Protein AF-G3KCS1-F1 (afdb_monomer_lite)

Radius of gyration: 21.26 Å; chains: 1; bounding box: 54×37×50 Å

Structure (mmCIF, N/CA/C/O backbone):
data_AF-G3KCS1-F1
#
_entry.id   AF-G3KCS1-F1
#
loop_
_atom_site.group_PDB
_atom_site.id
_atom_site.type_symbol
_atom_site.label_atom_id
_atom_site.label_alt_id
_atom_site.label_comp_id
_atom_site.label_asym_id
_atom_site.label_entity_id
_atom_site.label_seq_id
_atom_site.pdbx_PDB_ins_code
_atom_site.Cartn_x
_atom_site.Cartn_y
_atom_site.Cartn_z
_atom_site.occupancy
_atom_site.B_iso_or_equiv
_atom_site.auth_seq_id
_atom_site.auth_comp_id
_atom_site.auth_asym_id
_atom_site.auth_atom_id
_atom_site.pdbx_PDB_model_num
ATOM 1 N N . LEU A 1 1 ? -14.307 -0.834 19.784 1.00 85.69 1 LEU A N 1
ATOM 2 C CA . LEU A 1 1 ? -14.400 -1.112 18.319 1.00 85.69 1 LEU A CA 1
ATOM 3 C C . LEU A 1 1 ? -15.176 -2.378 17.918 1.00 85.69 1 LEU A C 1
ATOM 5 O O . LEU A 1 1 ? -16.217 -2.216 17.297 1.00 85.69 1 LEU A O 1
ATOM 9 N N . ASN A 1 2 ? -14.753 -3.612 18.248 1.00 84.38 2 ASN A N 1
ATOM 10 C CA . ASN A 1 2 ? -15.465 -4.833 17.795 1.00 84.38 2 ASN A CA 1
ATOM 11 C C . ASN A 1 2 ? -16.946 -4.870 18.202 1.00 84.38 2 ASN A C 1
ATOM 13 O O . ASN A 1 2 ? -17.790 -5.134 17.364 1.00 84.38 2 ASN A O 1
ATOM 17 N N . ASN A 1 3 ? -17.290 -4.518 19.440 1.00 84.94 3 ASN A N 1
ATOM 18 C CA . ASN A 1 3 ? -18.700 -4.478 19.857 1.00 84.94 3 ASN A CA 1
ATOM 19 C C . ASN A 1 3 ? -19.541 -3.466 19.055 1.00 84.94 3 ASN A C 1
ATOM 21 O O . ASN A 1 3 ? -20.750 -3.624 18.955 1.00 84.94 3 ASN A O 1
ATOM 25 N N . HIS A 1 4 ? -18.902 -2.431 18.500 1.00 86.69 4 HIS A N 1
ATOM 26 C CA . HIS A 1 4 ? -19.563 -1.377 17.734 1.00 86.69 4 HIS A CA 1
ATOM 27 C C . HIS A 1 4 ? -19.715 -1.759 16.253 1.00 86.69 4 HIS A C 1
ATOM 29 O O . HIS A 1 4 ? -20.800 -1.649 15.696 1.00 86.69 4 HIS A O 1
ATOM 35 N N . TYR A 1 5 ? -18.646 -2.261 15.624 1.00 85.88 5 TYR A N 1
ATOM 36 C CA . TYR A 1 5 ? -18.615 -2.582 14.188 1.00 85.88 5 TYR A CA 1
ATOM 37 C C . TYR A 1 5 ? -18.909 -4.051 13.858 1.00 85.88 5 TYR A C 1
ATOM 39 O O . TYR A 1 5 ? -19.114 -4.394 12.698 1.00 85.88 5 TYR A O 1
ATOM 47 N N . ASN A 1 6 ? -18.941 -4.927 14.861 1.00 84.19 6 ASN A N 1
ATOM 48 C CA . ASN A 1 6 ? -19.207 -6.352 14.705 1.00 84.19 6 ASN A CA 1
ATOM 49 C C . ASN A 1 6 ? -20.349 -6.837 15.625 1.00 84.19 6 ASN A C 1
ATOM 51 O O . ASN A 1 6 ? -20.138 -7.697 16.484 1.00 84.19 6 ASN A O 1
ATOM 55 N N . PRO A 1 7 ? -21.576 -6.310 15.462 1.00 74.19 7 PRO A N 1
ATOM 56 C CA . PRO A 1 7 ? -22.723 -6.741 16.260 1.00 74.19 7 PRO A CA 1
ATOM 57 C C . PRO A 1 7 ? -23.202 -8.160 15.904 1.00 74.19 7 PRO A C 1
ATOM 59 O O . PRO A 1 7 ? -23.933 -8.773 16.676 1.00 74.19 7 PRO A O 1
ATOM 62 N N . ASN A 1 8 ? -22.809 -8.700 14.743 1.00 81.88 8 ASN A N 1
ATOM 63 C CA . ASN A 1 8 ? -23.104 -10.077 14.351 1.00 81.88 8 ASN A CA 1
ATOM 64 C C . ASN A 1 8 ? -21.910 -10.713 13.609 1.00 81.88 8 ASN A C 1
ATOM 66 O O . ASN A 1 8 ? -21.866 -10.675 12.375 1.00 81.88 8 ASN A O 1
ATOM 70 N N . PRO A 1 9 ? -20.978 -11.349 14.342 1.00 77.38 9 PRO A N 1
ATOM 71 C CA . PRO A 1 9 ? -19.768 -11.946 13.773 1.00 77.38 9 PRO A CA 1
ATOM 72 C C . PRO A 1 9 ? -20.023 -13.006 12.706 1.00 77.38 9 PRO A C 1
ATOM 74 O O . PRO A 1 9 ? -19.221 -13.146 11.787 1.00 77.38 9 PRO A O 1
ATOM 77 N N . ALA A 1 10 ? -21.152 -13.716 12.780 1.00 77.00 10 ALA A N 1
ATOM 78 C CA . ALA A 1 10 ? -21.501 -14.736 11.796 1.00 77.00 10 ALA A CA 1
ATOM 79 C C . ALA A 1 10 ? -21.742 -14.146 10.396 1.00 77.00 10 ALA A C 1
ATOM 81 O O . ALA A 1 10 ? -21.554 -14.842 9.404 1.00 77.00 10 ALA A O 1
ATOM 82 N N . LYS A 1 11 ? -22.114 -12.860 10.301 1.00 77.38 11 LYS A N 1
ATOM 83 C CA . LYS A 1 11 ? -22.300 -12.161 9.019 1.00 77.38 11 LYS A CA 1
ATOM 84 C C . LYS A 1 11 ? -21.003 -11.631 8.411 1.00 77.38 11 LYS A C 1
ATOM 86 O O . LYS A 1 11 ? -21.020 -11.217 7.259 1.00 77.38 11 LYS A O 1
ATOM 91 N N . LEU A 1 12 ? -19.902 -11.620 9.163 1.00 76.88 12 LEU A N 1
ATOM 92 C CA . LEU A 1 12 ? -18.606 -11.165 8.652 1.00 76.88 12 LEU A CA 1
ATOM 93 C C . LEU A 1 12 ? -17.891 -12.222 7.809 1.00 76.88 12 LEU A C 1
ATOM 95 O O . LEU A 1 12 ? -16.915 -11.898 7.139 1.00 76.88 12 LEU A O 1
ATOM 99 N N . TYR A 1 13 ? -18.327 -13.480 7.882 1.00 75.19 13 TYR A N 1
ATOM 100 C CA . TYR A 1 13 ? -17.676 -14.580 7.191 1.00 75.19 13 TYR A CA 1
ATOM 101 C C . TYR A 1 13 ? -18.480 -14.987 5.956 1.00 75.19 13 TYR A C 1
ATOM 103 O O . TYR A 1 13 ? -19.441 -15.745 6.049 1.00 75.19 13 TYR A O 1
ATOM 111 N N . ASP A 1 14 ? -18.061 -14.496 4.792 1.00 78.06 14 ASP A N 1
ATOM 112 C CA . ASP A 1 14 ? -18.565 -14.900 3.472 1.00 78.06 14 ASP A CA 1
ATOM 113 C C . ASP A 1 14 ? -17.671 -15.965 2.800 1.00 78.06 14 ASP A C 1
ATOM 115 O O . ASP A 1 14 ? -17.843 -16.293 1.629 1.00 78.06 14 ASP A O 1
ATOM 119 N N . GLY A 1 15 ? -16.710 -16.520 3.549 1.00 76.50 15 GLY A N 1
ATOM 120 C CA . GLY A 1 15 ? -15.695 -17.445 3.042 1.00 76.50 15 GLY A CA 1
ATOM 121 C C . GLY A 1 15 ? -14.415 -16.764 2.544 1.00 76.50 15 GLY A C 1
ATOM 122 O O . GLY A 1 15 ? -13.445 -17.466 2.251 1.00 76.50 15 GLY A O 1
ATOM 123 N N . HIS A 1 16 ? -14.356 -15.428 2.509 1.00 79.94 16 HIS A N 1
ATOM 124 C CA . HIS A 1 16 ? -13.200 -14.677 2.030 1.00 79.94 16 HIS A CA 1
ATOM 125 C C . HIS A 1 16 ? -12.712 -13.660 3.065 1.00 79.94 16 HIS A C 1
ATOM 127 O O . HIS A 1 16 ? -13.455 -12.851 3.606 1.00 79.94 16 HIS A O 1
ATOM 133 N N . SER A 1 17 ? -11.409 -13.661 3.338 1.00 84.69 17 SER A N 1
ATOM 134 C CA . SER A 1 17 ? -10.798 -12.641 4.191 1.00 84.69 17 SER A CA 1
ATOM 135 C C . SER A 1 17 ? -10.201 -11.510 3.356 1.00 84.69 17 SER A C 1
ATOM 137 O O . SER A 1 17 ? -9.598 -11.724 2.295 1.00 84.69 17 SER A O 1
ATOM 139 N N . LEU A 1 18 ? -10.315 -10.280 3.867 1.00 86.94 18 LEU A N 1
ATOM 140 C CA . LEU A 1 18 ? -9.791 -9.089 3.193 1.00 86.94 18 LEU A CA 1
ATOM 141 C C . LEU A 1 18 ? -8.281 -9.198 2.947 1.00 86.94 18 LEU A C 1
ATOM 143 O O . LEU A 1 18 ? -7.837 -9.041 1.809 1.00 86.94 18 LEU A O 1
ATOM 147 N N . PHE A 1 19 ? -7.514 -9.571 3.976 1.00 90.06 19 PHE A N 1
ATOM 148 C CA . PHE A 1 19 ? -6.046 -9.617 3.918 1.00 90.06 19 PHE A CA 1
ATOM 149 C C . PHE A 1 19 ? -5.454 -10.987 4.260 1.00 90.06 19 PHE A C 1
ATOM 151 O O . PHE A 1 19 ? -4.452 -11.380 3.666 1.00 90.06 19 PHE A O 1
ATOM 158 N N . LEU A 1 20 ? -6.066 -11.743 5.181 1.00 88.00 20 LEU A N 1
ATOM 159 C CA . LEU A 1 20 ? -5.448 -12.950 5.744 1.00 88.00 20 LEU A CA 1
ATOM 160 C C . LEU A 1 20 ? -5.160 -14.021 4.687 1.00 88.00 20 LEU A C 1
ATOM 162 O O . LEU A 1 20 ? -4.102 -14.632 4.738 1.00 88.00 20 LEU A O 1
ATOM 166 N N . ASP A 1 21 ? -6.025 -14.205 3.689 1.00 85.94 21 ASP A N 1
ATOM 167 C CA . ASP A 1 21 ? -5.809 -15.184 2.615 1.00 85.94 21 ASP A CA 1
ATOM 168 C C . ASP A 1 21 ? -4.571 -14.861 1.781 1.00 85.94 21 ASP A C 1
ATOM 170 O O . ASP A 1 21 ? -3.851 -15.763 1.367 1.00 85.94 21 ASP A O 1
ATOM 174 N N . LYS A 1 22 ? -4.277 -13.571 1.605 1.00 82.75 22 LYS A N 1
ATOM 175 C CA . LYS A 1 22 ? -3.097 -13.091 0.883 1.00 82.75 22 LYS A CA 1
ATOM 176 C C . LYS A 1 22 ? -1.833 -13.246 1.733 1.00 82.75 22 LYS A C 1
ATOM 178 O O . LYS A 1 22 ? -0.747 -13.427 1.197 1.00 82.75 22 LYS A O 1
ATOM 183 N N . LEU A 1 23 ? -1.982 -13.242 3.060 1.00 85.31 23 LEU A N 1
ATOM 184 C CA . LEU A 1 23 ? -0.894 -13.445 4.017 1.00 85.31 23 LEU A CA 1
ATOM 185 C C . LEU A 1 23 ? -0.655 -14.923 4.383 1.00 85.31 23 LEU A C 1
ATOM 187 O O . LEU A 1 23 ? 0.415 -15.247 4.895 1.00 85.31 23 LEU A O 1
ATOM 191 N N . LYS A 1 24 ? -1.596 -15.840 4.110 1.00 84.69 24 LYS A N 1
ATOM 192 C CA . LYS A 1 24 ? -1.427 -17.287 4.372 1.00 84.69 24 LYS A CA 1
ATOM 193 C C . LYS A 1 24 ? -0.216 -17.865 3.641 1.00 84.69 24 LYS A C 1
ATOM 195 O O . LYS A 1 24 ? 0.544 -18.642 4.214 1.00 84.69 24 LYS A O 1
ATOM 200 N N . ASP A 1 25 ? -0.008 -17.421 2.408 1.00 78.25 25 ASP A N 1
ATOM 201 C CA . ASP A 1 25 ? 1.084 -17.864 1.544 1.00 78.25 25 ASP A CA 1
ATOM 202 C C . ASP A 1 25 ? 2.358 -17.017 1.674 1.00 78.25 25 ASP A C 1
ATOM 204 O O . ASP A 1 25 ? 3.324 -17.237 0.943 1.00 78.25 25 ASP A O 1
ATOM 208 N N . ASN A 1 26 ? 2.408 -16.088 2.637 1.00 77.75 26 ASN A N 1
ATOM 209 C CA . ASN A 1 26 ? 3.487 -15.103 2.739 1.00 77.75 26 ASN A CA 1
ATOM 210 C C . ASN A 1 26 ? 4.878 -15.743 2.916 1.00 77.75 26 ASN A C 1
ATOM 212 O O . ASN A 1 26 ? 5.885 -15.182 2.504 1.00 77.75 26 ASN A O 1
ATOM 216 N N . LYS A 1 27 ? 4.942 -16.968 3.455 1.00 77.44 27 LYS A N 1
ATOM 217 C CA . LYS A 1 27 ? 6.193 -17.727 3.636 1.00 77.44 27 LYS A CA 1
ATOM 218 C C . LYS A 1 27 ? 6.889 -18.121 2.327 1.00 77.44 27 LYS A C 1
ATOM 220 O O . LYS A 1 27 ? 8.033 -18.559 2.378 1.00 77.44 27 LYS A O 1
ATOM 225 N N . LYS A 1 28 ? 6.207 -18.017 1.182 1.00 84.94 28 LYS A N 1
ATOM 226 C CA . LYS A 1 28 ? 6.786 -18.290 -0.143 1.00 84.94 28 LYS A CA 1
ATOM 227 C C . LYS A 1 28 ? 7.671 -17.141 -0.643 1.00 84.94 28 LYS A C 1
ATOM 229 O O . LYS A 1 28 ? 8.480 -17.368 -1.535 1.00 84.94 28 LYS A O 1
ATOM 234 N N . PHE A 1 29 ? 7.513 -15.947 -0.077 1.00 86.62 29 PHE A N 1
ATOM 235 C CA . PHE A 1 29 ? 8.251 -14.746 -0.452 1.00 86.62 29 PHE A CA 1
ATOM 236 C C . PHE A 1 29 ? 9.509 -14.560 0.401 1.00 86.62 29 PHE A C 1
ATOM 238 O O . PHE A 1 29 ? 9.575 -15.032 1.540 1.00 86.62 29 PHE A O 1
ATOM 245 N N . GLU A 1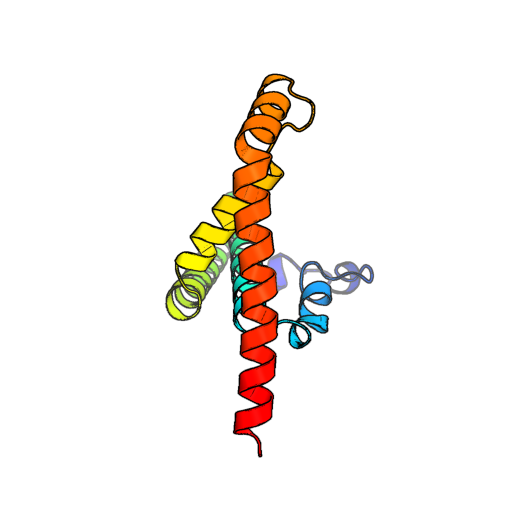 30 ? 10.498 -13.842 -0.122 1.00 87.94 30 GLU A N 1
ATOM 246 C CA . GLU A 1 30 ? 11.649 -13.390 0.657 1.00 87.94 30 GLU A CA 1
ATOM 247 C C . GLU A 1 30 ? 11.233 -12.349 1.709 1.00 87.94 30 GLU A C 1
ATOM 249 O O . GLU A 1 30 ? 10.231 -11.653 1.569 1.00 87.94 30 GLU A O 1
ATOM 254 N N . GLU A 1 31 ? 12.010 -12.202 2.783 1.00 84.50 31 GLU A N 1
ATOM 255 C CA . GLU A 1 31 ? 11.668 -11.309 3.902 1.00 84.50 31 GLU A CA 1
ATOM 256 C C . GLU A 1 31 ? 11.399 -9.857 3.460 1.00 84.50 31 GLU A C 1
ATOM 258 O O . GLU A 1 31 ? 10.504 -9.195 3.985 1.00 84.50 31 GLU A O 1
ATOM 263 N N . SER A 1 32 ? 12.149 -9.357 2.476 1.00 82.69 32 SER A N 1
ATOM 264 C CA . SER A 1 32 ? 11.956 -8.026 1.887 1.00 82.69 32 SER A CA 1
ATOM 265 C C . SER A 1 32 ? 10.591 -7.881 1.206 1.00 82.69 32 SER A C 1
ATOM 267 O O . SER A 1 32 ? 9.905 -6.879 1.401 1.00 82.69 32 SER A O 1
ATOM 269 N N . GLU A 1 33 ? 10.171 -8.893 0.452 1.00 85.88 33 GLU A N 1
ATOM 270 C CA . GLU A 1 33 ? 8.881 -8.953 -0.237 1.00 85.88 33 GLU A CA 1
ATOM 271 C C . GLU A 1 33 ? 7.728 -9.080 0.769 1.00 85.88 33 GLU A C 1
ATOM 273 O O . GLU A 1 33 ? 6.736 -8.355 0.675 1.00 85.88 33 GLU A O 1
ATOM 278 N N . GLN A 1 34 ? 7.895 -9.924 1.795 1.00 87.81 34 GLN A N 1
ATOM 279 C CA . GLN A 1 34 ? 6.942 -10.047 2.902 1.00 87.81 34 GLN A CA 1
ATOM 280 C C . GLN A 1 34 ? 6.749 -8.707 3.620 1.00 87.81 34 GLN A C 1
ATOM 282 O O . GLN A 1 34 ? 5.622 -8.311 3.932 1.00 87.81 34 GLN A O 1
ATOM 287 N N . LYS A 1 35 ? 7.849 -7.986 3.876 1.00 86.31 35 LYS A N 1
ATOM 288 C CA . LYS A 1 35 ? 7.809 -6.665 4.508 1.00 86.31 35 LYS A CA 1
ATOM 289 C C . LYS A 1 35 ? 7.115 -5.632 3.622 1.00 86.31 35 LYS A C 1
ATOM 291 O O . LYS A 1 35 ? 6.334 -4.848 4.152 1.00 86.31 35 LYS A O 1
ATOM 296 N N . LEU A 1 36 ? 7.342 -5.642 2.307 1.00 86.62 36 LEU A N 1
ATOM 297 C CA . LEU A 1 36 ? 6.632 -4.764 1.371 1.00 86.62 36 LEU A CA 1
ATOM 298 C C . LEU A 1 36 ? 5.120 -5.042 1.371 1.00 86.62 36 LEU A C 1
ATOM 300 O O . LEU A 1 36 ? 4.326 -4.107 1.493 1.00 86.62 36 LEU A O 1
ATOM 304 N N . LEU A 1 37 ? 4.716 -6.315 1.292 1.00 88.00 37 LEU A N 1
ATOM 305 C CA . LEU A 1 37 ? 3.305 -6.709 1.351 1.00 88.00 37 LEU A CA 1
ATOM 306 C C . LEU A 1 37 ? 2.649 -6.247 2.659 1.00 88.00 37 LEU A C 1
ATOM 308 O O . LEU A 1 37 ? 1.521 -5.744 2.655 1.00 88.00 37 LEU A O 1
ATOM 312 N N . MET A 1 38 ? 3.366 -6.362 3.776 1.00 89.12 38 MET A N 1
ATOM 313 C CA . MET A 1 38 ? 2.882 -5.886 5.067 1.00 89.12 38 MET A CA 1
ATOM 314 C C . MET A 1 38 ? 2.769 -4.357 5.113 1.00 89.12 38 MET A C 1
ATOM 316 O O . MET A 1 38 ? 1.751 -3.854 5.575 1.00 89.12 38 MET A O 1
ATOM 320 N N . THR A 1 39 ? 3.732 -3.607 4.563 1.00 86.62 39 THR A N 1
ATOM 321 C CA . THR A 1 39 ? 3.631 -2.139 4.444 1.00 86.62 39 THR A CA 1
ATOM 322 C C . THR A 1 39 ? 2.376 -1.720 3.675 1.00 86.62 39 THR A C 1
ATOM 324 O O . THR A 1 39 ? 1.643 -0.839 4.120 1.00 86.62 39 THR A O 1
ATOM 327 N N . ILE A 1 40 ? 2.081 -2.378 2.550 1.00 87.62 40 ILE A N 1
ATOM 328 C CA . ILE A 1 40 ? 0.875 -2.103 1.753 1.00 87.62 40 ILE A CA 1
ATOM 329 C C . ILE A 1 40 ? -0.399 -2.456 2.540 1.00 87.62 40 ILE A C 1
ATOM 331 O O . ILE A 1 40 ? -1.389 -1.726 2.480 1.00 87.62 40 ILE A O 1
ATOM 335 N N . THR A 1 41 ? -0.369 -3.552 3.300 1.00 90.12 41 THR A N 1
ATOM 336 C CA . THR A 1 41 ? -1.501 -4.010 4.119 1.00 90.12 41 THR A CA 1
ATOM 337 C C . THR A 1 41 ? -1.799 -3.045 5.269 1.00 90.12 41 THR A C 1
ATOM 339 O O . THR A 1 41 ? -2.948 -2.645 5.448 1.00 90.12 41 THR A O 1
ATOM 342 N N . LEU A 1 42 ? -0.778 -2.626 6.022 1.00 90.25 42 LEU A N 1
ATOM 343 C CA . LEU A 1 42 ? -0.921 -1.678 7.133 1.00 90.25 42 LEU A CA 1
ATOM 344 C C . LEU A 1 42 ? -1.422 -0.314 6.647 1.00 90.25 42 LEU A C 1
ATOM 346 O O . LEU A 1 42 ? -2.298 0.282 7.269 1.00 90.25 42 LEU A O 1
ATOM 350 N N . ASP A 1 43 ? -0.950 0.143 5.487 1.00 87.75 43 ASP A N 1
ATOM 351 C CA . ASP A 1 43 ? -1.469 1.354 4.857 1.00 87.75 43 ASP A CA 1
ATOM 352 C C . ASP A 1 43 ? -2.952 1.233 4.463 1.00 87.75 43 ASP A C 1
ATOM 354 O O . ASP A 1 43 ? -3.731 2.169 4.658 1.00 87.75 43 ASP A O 1
ATOM 358 N N . ALA A 1 44 ? -3.376 0.078 3.939 1.00 91.06 44 ALA A N 1
ATOM 359 C CA . ALA A 1 44 ? -4.785 -0.165 3.649 1.00 91.06 44 ALA A CA 1
ATOM 360 C C . ALA A 1 44 ? -5.648 -0.083 4.918 1.00 91.06 44 ALA A C 1
ATOM 362 O O . ALA A 1 44 ? -6.676 0.593 4.897 1.00 91.06 44 ALA A O 1
ATOM 363 N N . TYR A 1 45 ? -5.203 -0.681 6.027 1.00 92.88 45 TYR A N 1
ATOM 364 C CA . TYR A 1 45 ? -5.870 -0.542 7.325 1.00 92.88 45 TYR A CA 1
ATOM 365 C C . TYR A 1 45 ? -5.939 0.913 7.796 1.00 92.88 45 TYR A C 1
ATOM 367 O O . TYR A 1 45 ? -7.014 1.371 8.175 1.00 92.88 45 TYR A O 1
ATOM 375 N N . ASN A 1 46 ? -4.842 1.669 7.708 1.00 90.94 46 ASN A N 1
ATOM 376 C CA . ASN A 1 46 ? -4.827 3.085 8.083 1.00 90.94 46 ASN A CA 1
ATOM 377 C C . ASN A 1 46 ? -5.837 3.918 7.283 1.00 90.94 46 ASN A C 1
ATOM 379 O O . ASN A 1 46 ? -6.504 4.788 7.848 1.00 90.94 46 ASN A O 1
ATOM 383 N N . ARG A 1 47 ? -5.993 3.644 5.981 1.00 91.94 47 ARG A N 1
ATOM 384 C CA . ARG A 1 47 ? -7.020 4.296 5.153 1.00 91.94 47 ARG A CA 1
ATOM 385 C C . ARG A 1 47 ? -8.429 3.915 5.601 1.00 91.94 47 ARG A C 1
ATOM 387 O O . ARG A 1 47 ? -9.255 4.807 5.755 1.00 91.94 47 ARG A O 1
ATOM 394 N N . ILE A 1 48 ? -8.687 2.629 5.853 1.00 94.62 48 ILE A N 1
ATOM 395 C CA . ILE A 1 48 ? -9.984 2.143 6.357 1.00 94.62 48 ILE A CA 1
ATOM 396 C C . ILE A 1 48 ? -10.328 2.822 7.686 1.00 94.62 48 ILE A C 1
ATOM 398 O O . ILE A 1 48 ? -11.404 3.394 7.821 1.00 94.62 48 ILE A O 1
ATOM 402 N N . PHE A 1 49 ? -9.401 2.835 8.645 1.00 94.88 49 PHE A N 1
ATOM 403 C CA . PHE A 1 49 ? -9.631 3.449 9.951 1.00 94.88 49 PHE A CA 1
ATOM 404 C C . PHE A 1 49 ? -9.771 4.966 9.878 1.00 94.88 49 PHE A C 1
ATOM 406 O O . PHE A 1 49 ? -10.561 5.522 10.627 1.00 94.88 49 PHE A O 1
ATOM 413 N N . THR A 1 50 ? -9.080 5.636 8.952 1.00 93.62 50 THR A N 1
ATOM 414 C CA . THR A 1 50 ? -9.293 7.073 8.710 1.00 93.62 50 THR A CA 1
ATOM 415 C C . THR A 1 50 ? -10.712 7.351 8.222 1.00 93.62 50 THR A C 1
ATOM 417 O O . THR A 1 50 ? -11.351 8.272 8.716 1.00 93.62 50 THR A O 1
ATOM 420 N N . TRP A 1 51 ? -11.230 6.542 7.294 1.00 95.31 51 TRP A N 1
ATOM 421 C CA . TRP A 1 51 ? -12.623 6.661 6.860 1.00 95.31 51 TRP A CA 1
ATOM 422 C C . TRP A 1 51 ? -13.602 6.400 8.005 1.00 95.31 51 TRP A C 1
ATOM 424 O O . TRP A 1 51 ? -14.474 7.226 8.252 1.00 95.31 51 TRP A O 1
ATOM 434 N N . MET A 1 52 ? -13.406 5.315 8.758 1.00 95.00 52 MET A N 1
ATOM 435 C CA . MET A 1 52 ? -14.255 4.984 9.908 1.00 95.00 52 MET A CA 1
ATOM 436 C C . MET A 1 52 ? -14.246 6.086 10.978 1.00 95.00 52 MET A C 1
ATOM 438 O O . MET A 1 52 ? -15.286 6.384 11.552 1.00 95.00 52 MET A O 1
ATOM 442 N N . GLU A 1 53 ? -13.090 6.696 11.254 1.00 93.25 53 GLU A N 1
ATOM 443 C CA . GLU A 1 53 ? -12.952 7.784 12.234 1.00 93.25 53 GLU A CA 1
ATOM 444 C C . GLU A 1 53 ? -13.692 9.041 11.767 1.00 93.25 53 GLU A C 1
ATOM 446 O O . GLU A 1 53 ? -14.403 9.662 12.554 1.00 93.25 53 GLU A O 1
ATOM 451 N N . ASN A 1 54 ? -13.578 9.380 10.480 1.00 94.06 54 ASN A N 1
ATOM 452 C CA . ASN A 1 54 ? -14.256 10.536 9.898 1.00 94.06 54 ASN A CA 1
ATOM 453 C C . ASN A 1 54 ? -15.786 10.377 9.875 1.00 94.06 54 ASN A C 1
ATOM 455 O O . ASN A 1 54 ? -16.503 11.369 9.987 1.00 94.06 54 ASN A O 1
ATOM 459 N N . GLU A 1 55 ? -16.291 9.151 9.714 1.00 94.38 55 GLU A N 1
ATOM 460 C CA . GLU A 1 55 ? -17.730 8.864 9.646 1.00 94.38 55 GLU A CA 1
ATOM 461 C C . GLU A 1 55 ? -18.373 8.598 11.014 1.00 94.38 55 GLU A C 1
ATOM 463 O O . GLU A 1 55 ? -19.585 8.786 11.180 1.00 94.38 55 GLU A O 1
ATOM 468 N N . ALA A 1 56 ? -17.584 8.170 12.004 1.00 92.75 56 ALA A N 1
ATOM 469 C CA . ALA A 1 56 ? -18.082 7.865 13.337 1.00 92.75 56 ALA A CA 1
ATOM 470 C C . ALA A 1 56 ? -18.761 9.090 13.965 1.00 92.75 56 ALA A C 1
ATOM 472 O O . ALA A 1 56 ? -18.249 10.203 13.923 1.00 92.75 56 ALA A O 1
ATOM 473 N N . GLN A 1 57 ? -19.927 8.884 14.575 1.00 92.69 57 GLN A N 1
ATOM 474 C CA . GLN A 1 57 ? -20.630 9.924 15.340 1.00 92.69 57 GLN A CA 1
ATOM 475 C C . GLN A 1 57 ? -20.338 9.824 16.843 1.00 92.69 57 GLN A C 1
ATOM 477 O O . GLN A 1 57 ? -20.422 10.812 17.563 1.00 92.69 57 GLN A O 1
ATOM 482 N N . ASP A 1 58 ? -19.990 8.626 17.317 1.00 95.19 58 ASP A N 1
ATOM 483 C CA . ASP A 1 58 ? -19.633 8.368 18.709 1.00 95.19 58 ASP A CA 1
ATOM 484 C C . ASP A 1 58 ? -18.178 8.795 18.964 1.00 95.19 58 ASP A C 1
ATOM 486 O O . ASP A 1 58 ? -17.240 8.232 18.395 1.00 95.19 58 ASP A O 1
ATOM 490 N N . GLU A 1 59 ? -17.990 9.787 19.835 1.00 94.25 59 GLU A N 1
ATOM 491 C CA . GLU A 1 59 ? -16.674 10.333 20.186 1.00 94.25 59 GLU A CA 1
ATOM 492 C C . GLU A 1 59 ? -15.745 9.301 20.833 1.00 94.25 59 GLU A C 1
ATOM 494 O O . GLU A 1 59 ? -14.535 9.324 20.604 1.00 94.25 59 GLU A O 1
ATOM 499 N N . LYS A 1 60 ? -16.286 8.333 21.582 1.00 94.25 60 LYS A N 1
ATOM 500 C CA . LYS A 1 60 ? -15.476 7.239 22.125 1.00 94.25 60 LYS A CA 1
ATOM 501 C C . LYS A 1 60 ? -14.968 6.341 21.002 1.00 94.25 60 LYS A C 1
ATOM 503 O O . LYS A 1 60 ? -13.817 5.925 21.019 1.00 94.25 60 LYS A O 1
ATOM 508 N N . VAL A 1 61 ? -15.809 6.057 20.008 1.00 94.69 61 VAL A N 1
ATOM 509 C CA . VAL A 1 61 ? -15.413 5.249 18.845 1.00 94.69 61 VAL A CA 1
ATOM 510 C C . VAL A 1 61 ? -14.367 5.973 18.003 1.00 94.69 61 VAL A C 1
ATOM 512 O O . VAL A 1 61 ? -13.414 5.329 17.566 1.00 94.69 61 VAL A O 1
ATOM 515 N N . LYS A 1 62 ? -14.502 7.291 17.808 1.00 95.56 62 LYS A N 1
ATOM 516 C CA . LYS A 1 62 ? -13.463 8.104 17.157 1.00 95.56 62 LYS A CA 1
ATOM 517 C C . LYS A 1 62 ? -12.139 8.019 17.904 1.00 95.56 62 LYS A C 1
ATOM 519 O O . LYS A 1 62 ? -11.117 7.744 17.286 1.00 95.56 62 LYS A O 1
ATOM 524 N N . HIS A 1 63 ? -12.167 8.211 19.221 1.00 95.69 63 HIS A N 1
ATOM 525 C CA . HIS A 1 63 ? -10.969 8.148 20.051 1.00 95.69 63 HIS A CA 1
ATOM 526 C C . HIS A 1 63 ? -10.298 6.767 19.992 1.00 95.69 63 HIS A C 1
ATOM 528 O O . HIS A 1 63 ? -9.110 6.687 19.691 1.00 95.69 63 HIS A O 1
ATOM 534 N N . ASP A 1 64 ? -11.065 5.683 20.157 1.00 95.25 64 ASP A N 1
ATOM 535 C CA . ASP A 1 64 ? -10.562 4.310 20.023 1.00 95.25 64 ASP A CA 1
ATOM 536 C C . ASP A 1 64 ? -9.908 4.075 18.638 1.00 95.25 64 ASP A C 1
ATOM 538 O O . ASP A 1 64 ? -8.867 3.425 18.533 1.00 95.25 64 ASP A O 1
ATOM 542 N N . LEU A 1 65 ? -10.516 4.576 17.550 1.00 95.25 65 LEU A N 1
ATOM 543 C CA . LEU A 1 65 ? -9.956 4.468 16.193 1.00 95.25 65 LEU A CA 1
ATOM 544 C C . LEU A 1 65 ? -8.656 5.262 16.055 1.00 95.25 65 LEU A C 1
ATOM 546 O O . LEU A 1 65 ? -7.700 4.769 15.451 1.00 95.25 65 LEU A O 1
ATOM 550 N N . HIS A 1 66 ? -8.614 6.462 16.628 1.00 94.94 66 HIS A N 1
ATOM 551 C CA . HIS A 1 66 ? -7.437 7.316 16.630 1.00 94.94 66 HIS A CA 1
ATOM 552 C C . HIS A 1 66 ? -6.246 6.636 17.318 1.00 94.94 66 HIS A C 1
ATOM 554 O O . HIS A 1 66 ? -5.163 6.553 16.735 1.00 94.94 66 HIS A O 1
ATOM 560 N N . GLU A 1 67 ? -6.457 6.072 18.512 1.00 95.50 67 GLU A N 1
ATOM 561 C CA . GLU A 1 67 ? -5.411 5.359 19.256 1.00 95.50 67 GLU A CA 1
ATOM 562 C C . GLU A 1 67 ? -4.875 4.155 18.472 1.00 95.50 67 GLU A C 1
ATOM 564 O O . GLU A 1 67 ? -3.661 3.963 18.365 1.00 95.50 67 GLU A O 1
ATOM 569 N N . VAL A 1 68 ? -5.762 3.354 17.868 1.00 93.69 68 VAL A N 1
ATOM 570 C CA . VAL A 1 68 ? -5.348 2.201 17.055 1.00 93.69 68 VAL A CA 1
ATOM 571 C C . VAL A 1 68 ? -4.491 2.645 15.868 1.00 93.69 68 VAL A C 1
ATOM 573 O O . VAL A 1 68 ? -3.445 2.042 15.616 1.00 93.69 68 VAL A O 1
ATOM 576 N N . LYS A 1 69 ? -4.880 3.714 15.165 1.00 93.50 69 LYS A N 1
ATOM 577 C CA . LYS A 1 69 ? -4.086 4.272 14.058 1.00 93.50 69 LYS A CA 1
ATOM 578 C C . LYS A 1 69 ? -2.710 4.736 14.524 1.00 93.50 69 LYS A C 1
ATOM 580 O O . LYS A 1 69 ? -1.719 4.470 13.848 1.00 93.50 69 LYS A O 1
ATOM 585 N N . GLU A 1 70 ? -2.623 5.397 15.677 1.00 92.75 70 GLU A N 1
ATOM 586 C CA . GLU A 1 70 ? -1.344 5.851 16.224 1.00 92.75 70 GLU A CA 1
ATOM 587 C C . GLU A 1 70 ? -0.400 4.668 16.499 1.00 92.75 70 GLU A C 1
ATOM 589 O O . GLU A 1 70 ? 0.771 4.696 16.114 1.00 92.75 70 GLU A O 1
ATOM 594 N N . GLN A 1 71 ? -0.915 3.585 17.090 1.00 90.94 71 GLN A N 1
ATOM 595 C CA . GLN A 1 71 ? -0.135 2.366 17.326 1.00 90.94 71 GLN A CA 1
ATOM 596 C C . GLN A 1 71 ? 0.310 1.700 16.016 1.00 90.94 71 GLN A C 1
ATOM 598 O O . GLN A 1 71 ? 1.451 1.248 15.899 1.00 90.94 71 GLN A O 1
ATOM 603 N N . MET A 1 72 ? -0.558 1.673 15.002 1.00 89.38 72 MET A N 1
ATOM 604 C CA . MET A 1 72 ? -0.218 1.135 13.681 1.00 89.38 72 MET A CA 1
ATOM 605 C C . MET A 1 72 ? 0.847 1.962 12.958 1.00 89.38 72 MET A C 1
ATOM 607 O O . MET A 1 72 ? 1.736 1.393 12.318 1.00 89.38 72 MET A O 1
ATOM 611 N N . ASN A 1 73 ? 0.798 3.288 13.080 1.00 87.44 73 ASN A N 1
ATOM 612 C CA . ASN A 1 73 ? 1.815 4.174 12.521 1.00 87.44 73 ASN A CA 1
ATOM 613 C C . ASN A 1 73 ? 3.173 3.933 13.184 1.00 87.44 73 ASN A C 1
ATOM 615 O O . ASN A 1 73 ? 4.149 3.699 12.476 1.00 87.44 73 ASN A O 1
ATOM 619 N N . LYS A 1 74 ? 3.218 3.844 14.520 1.00 88.62 74 LYS A N 1
ATOM 620 C CA . LYS A 1 74 ? 4.446 3.507 15.265 1.00 88.62 74 LYS A CA 1
ATOM 621 C C . LYS A 1 74 ? 5.028 2.158 14.842 1.00 88.62 74 LYS A C 1
ATOM 623 O O . LYS A 1 74 ? 6.233 2.044 14.629 1.00 88.62 74 LYS A O 1
ATOM 628 N N . LEU A 1 75 ? 4.182 1.135 14.676 1.00 87.56 75 LEU A N 1
ATOM 629 C CA . LEU A 1 75 ? 4.608 -0.173 14.168 1.00 87.56 75 LEU A CA 1
ATOM 630 C C . LEU A 1 75 ? 5.202 -0.056 12.755 1.00 87.56 75 LEU A C 1
ATOM 632 O O . LEU A 1 75 ? 6.238 -0.656 12.463 1.00 87.56 75 LEU A O 1
ATOM 636 N N . THR A 1 76 ? 4.551 0.722 11.890 1.00 84.62 76 THR A N 1
ATOM 637 C CA . THR A 1 76 ? 4.986 0.931 10.507 1.00 84.62 76 THR A CA 1
ATOM 638 C C . THR A 1 76 ? 6.352 1.611 10.463 1.00 84.62 76 THR A C 1
ATOM 640 O O . THR A 1 76 ? 7.266 1.096 9.830 1.00 84.62 76 THR A O 1
ATOM 643 N N . GLU A 1 77 ? 6.514 2.711 11.195 1.00 83.62 77 GLU A N 1
ATOM 644 C CA . GLU A 1 77 ? 7.757 3.485 11.266 1.00 83.62 77 GLU A CA 1
ATOM 645 C C . GLU A 1 77 ? 8.924 2.683 11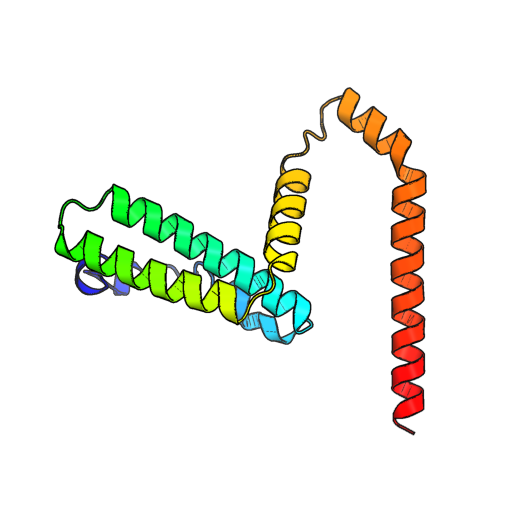.851 1.00 83.62 77 GLU A C 1
ATOM 647 O O . GLU A 1 77 ? 10.056 2.803 11.382 1.00 83.62 77 GLU A O 1
ATOM 652 N N . HIS A 1 78 ? 8.662 1.851 12.862 1.00 80.88 78 HIS A N 1
ATOM 653 C CA . HIS A 1 78 ? 9.717 1.122 13.560 1.00 80.88 78 HIS A CA 1
ATOM 654 C C . HIS A 1 78 ? 10.214 -0.108 12.789 1.00 80.88 78 HIS A C 1
ATOM 656 O O . HIS A 1 78 ? 11.410 -0.397 12.785 1.00 80.88 78 HIS A O 1
ATOM 662 N N . TYR A 1 79 ? 9.310 -0.849 12.142 1.00 73.69 79 TYR A N 1
ATOM 663 C CA . TYR A 1 79 ? 9.639 -2.155 11.556 1.00 73.69 79 TYR A CA 1
ATOM 664 C C . TYR A 1 79 ? 9.704 -2.162 10.028 1.00 73.69 79 TYR A C 1
ATOM 666 O O . TYR A 1 79 ? 10.254 -3.103 9.444 1.00 73.69 79 TYR A O 1
ATOM 674 N N . PHE A 1 80 ? 9.175 -1.134 9.362 1.00 76.56 80 PHE A N 1
ATOM 675 C CA . PHE A 1 80 ? 9.099 -1.086 7.907 1.00 76.56 80 PHE A CA 1
ATOM 676 C C . PHE A 1 80 ? 9.821 0.145 7.372 1.00 76.56 80 PHE A C 1
ATOM 678 O O . PHE A 1 80 ? 9.544 1.281 7.737 1.00 76.56 80 PHE A O 1
ATOM 685 N N . SER A 1 81 ? 10.794 -0.093 6.491 1.00 71.38 81 SER A N 1
ATOM 686 C CA . SER A 1 81 ? 11.642 0.982 5.979 1.00 71.38 81 SER A CA 1
ATOM 687 C C . SER A 1 81 ? 10.847 1.989 5.144 1.00 71.38 81 SER A C 1
ATOM 689 O O . SER A 1 81 ? 9.963 1.600 4.376 1.00 71.38 81 SER A O 1
ATOM 691 N N . SER A 1 82 ? 11.239 3.265 5.194 1.00 70.94 82 SER A N 1
ATOM 692 C CA . SER A 1 82 ? 10.711 4.314 4.306 1.00 70.94 82 SER A CA 1
ATOM 693 C C . SER A 1 82 ? 10.825 3.950 2.821 1.00 70.94 82 SER A C 1
ATOM 695 O O . SER A 1 82 ? 9.952 4.293 2.030 1.00 70.94 82 SER A O 1
ATOM 697 N N . LYS A 1 83 ? 11.823 3.139 2.447 1.00 75.38 83 LYS A N 1
ATOM 698 C CA . LYS A 1 83 ? 11.985 2.616 1.082 1.00 75.38 83 LYS A CA 1
ATOM 699 C C . LYS A 1 83 ? 10.789 1.778 0.616 1.00 75.38 83 LYS A C 1
ATOM 701 O O . LYS A 1 83 ? 10.503 1.744 -0.575 1.00 75.38 83 LYS A O 1
ATOM 706 N N . HIS A 1 84 ? 10.075 1.100 1.519 1.00 78.88 84 HIS A N 1
ATOM 707 C CA . HIS A 1 84 ? 8.853 0.375 1.154 1.00 78.88 84 HIS A CA 1
ATOM 708 C C . HIS A 1 84 ? 7.695 1.331 0.847 1.00 78.88 84 HIS A C 1
ATOM 710 O O . HIS A 1 84 ? 6.877 1.032 -0.022 1.00 78.88 84 HIS A O 1
ATOM 716 N N . ALA A 1 85 ? 7.645 2.492 1.508 1.00 74.50 85 ALA A N 1
ATOM 717 C CA . ALA A 1 85 ? 6.680 3.537 1.184 1.00 74.50 85 ALA A CA 1
ATOM 718 C C . ALA A 1 85 ? 6.955 4.133 -0.209 1.00 74.50 85 ALA A C 1
ATOM 720 O O . ALA A 1 85 ? 6.022 4.282 -1.000 1.00 74.50 85 ALA A O 1
ATOM 721 N N . ASP A 1 86 ? 8.226 4.369 -0.552 1.00 82.62 86 ASP A N 1
ATOM 722 C CA . ASP A 1 86 ? 8.624 4.807 -1.898 1.00 82.62 86 ASP A CA 1
ATOM 723 C C . ASP A 1 86 ? 8.267 3.763 -2.966 1.00 82.62 86 ASP A C 1
ATOM 725 O O . ASP A 1 86 ? 7.681 4.094 -3.996 1.00 82.62 86 ASP A O 1
ATOM 729 N N . LEU A 1 87 ? 8.533 2.478 -2.702 1.00 82.81 87 LEU A N 1
ATOM 730 C CA . LEU A 1 87 ? 8.153 1.389 -3.608 1.00 82.81 87 LEU A CA 1
ATOM 731 C C . LEU A 1 87 ? 6.640 1.322 -3.825 1.00 82.81 87 LEU A C 1
ATOM 733 O O . LEU A 1 87 ? 6.192 1.195 -4.963 1.00 82.81 87 LEU A O 1
ATOM 737 N N . LYS A 1 88 ? 5.838 1.453 -2.763 1.00 82.38 88 LYS A N 1
ATOM 738 C CA . LYS A 1 88 ? 4.375 1.515 -2.883 1.00 82.38 88 LYS A CA 1
ATOM 739 C C . LYS A 1 88 ? 3.939 2.687 -3.766 1.00 82.38 88 LYS A C 1
ATOM 741 O O . LYS A 1 88 ? 3.045 2.519 -4.601 1.00 82.38 88 LYS A O 1
ATOM 746 N N . LYS A 1 89 ? 4.547 3.864 -3.587 1.00 86.25 89 LYS A N 1
ATOM 747 C CA . LYS A 1 89 ? 4.277 5.041 -4.420 1.00 86.25 89 LYS A CA 1
ATOM 748 C C . LYS A 1 89 ? 4.565 4.739 -5.891 1.00 86.25 89 LYS A C 1
ATOM 750 O O . LYS A 1 89 ? 3.670 4.914 -6.712 1.00 86.25 89 LYS A O 1
ATOM 755 N N . TYR A 1 90 ? 5.741 4.197 -6.206 1.00 88.31 90 TYR A N 1
ATOM 756 C CA . TYR A 1 90 ? 6.099 3.841 -7.581 1.00 88.31 90 TYR A CA 1
ATOM 757 C C . TYR A 1 90 ? 5.158 2.796 -8.184 1.00 88.31 90 TYR A C 1
ATOM 759 O O . TYR A 1 90 ? 4.723 2.955 -9.318 1.00 88.31 90 TYR A O 1
ATOM 767 N N . VAL A 1 91 ? 4.772 1.761 -7.430 1.00 88.12 91 VAL A N 1
ATOM 768 C CA . VAL A 1 91 ? 3.783 0.771 -7.897 1.00 88.12 91 VAL A CA 1
ATOM 769 C C . VAL A 1 91 ? 2.444 1.437 -8.211 1.00 88.12 91 VAL A C 1
ATOM 771 O O . VAL A 1 91 ? 1.840 1.144 -9.237 1.00 88.12 91 VAL A O 1
ATOM 774 N N . THR A 1 92 ? 1.990 2.358 -7.361 1.00 87.56 92 THR A N 1
ATOM 775 C CA . THR A 1 92 ? 0.728 3.083 -7.579 1.00 87.56 92 THR A CA 1
ATOM 776 C C . THR A 1 92 ? 0.793 3.949 -8.838 1.00 87.56 92 THR A C 1
ATOM 778 O O . THR A 1 92 ? -0.148 3.947 -9.626 1.00 87.56 92 THR A O 1
ATOM 781 N N . GLU A 1 93 ? 1.905 4.657 -9.053 1.00 92.56 93 GLU A N 1
ATOM 782 C CA . GLU A 1 93 ? 2.137 5.467 -10.256 1.00 92.56 93 GLU A CA 1
ATOM 783 C C . GLU A 1 93 ? 2.156 4.603 -11.523 1.00 92.56 93 GLU A C 1
ATOM 785 O O . GLU A 1 93 ? 1.524 4.964 -12.514 1.00 92.56 93 GLU A O 1
ATOM 790 N N . LEU A 1 94 ? 2.814 3.440 -11.475 1.00 92.75 94 LEU A N 1
ATOM 791 C CA . LEU A 1 94 ? 2.859 2.487 -12.587 1.00 92.75 94 LEU A CA 1
ATOM 792 C C . LEU A 1 94 ? 1.472 1.920 -12.919 1.00 92.75 94 LEU A C 1
ATOM 794 O O . LEU A 1 94 ? 1.108 1.855 -14.089 1.00 92.75 94 LEU A O 1
ATOM 798 N N . LEU A 1 95 ? 0.673 1.558 -11.910 1.00 91.69 95 LEU A N 1
ATOM 799 C CA . LEU A 1 95 ? -0.694 1.056 -12.108 1.00 91.69 95 LEU A CA 1
ATOM 800 C C . LEU A 1 95 ? -1.668 2.132 -12.617 1.00 91.69 95 LEU A C 1
ATOM 802 O O . LEU A 1 95 ? -2.732 1.799 -13.132 1.00 91.69 95 LEU A O 1
ATOM 806 N N . ALA A 1 96 ? -1.327 3.414 -12.470 1.00 94.69 96 ALA A N 1
ATOM 807 C CA . ALA A 1 96 ? -2.125 4.535 -12.960 1.00 94.69 96 ALA A CA 1
ATOM 808 C C . ALA A 1 96 ? -1.782 4.950 -14.406 1.00 94.69 96 ALA A C 1
ATOM 810 O O . ALA A 1 96 ? -2.379 5.898 -14.929 1.00 94.69 96 ALA A O 1
ATOM 811 N N . ILE A 1 97 ? -0.822 4.279 -15.055 1.00 94.81 97 ILE A N 1
ATOM 812 C CA . ILE A 1 97 ? -0.429 4.566 -16.437 1.00 94.81 97 ILE A CA 1
ATOM 813 C C . ILE A 1 97 ? -1.611 4.329 -17.385 1.00 94.81 97 ILE A C 1
ATOM 815 O O . ILE A 1 97 ? -2.287 3.305 -17.346 1.00 94.81 97 ILE A O 1
ATOM 819 N N . LYS A 1 98 ? -1.842 5.286 -18.288 1.00 95.50 98 LYS A N 1
ATOM 820 C CA . LYS A 1 98 ? -2.874 5.192 -19.327 1.00 95.50 98 LYS A CA 1
ATOM 821 C C . LYS A 1 98 ? -2.315 4.476 -20.551 1.00 95.50 98 LYS A C 1
ATOM 823 O O . LYS A 1 98 ? -1.845 5.104 -21.490 1.00 95.50 98 LYS A O 1
ATOM 828 N N . GLU A 1 99 ? -2.362 3.154 -20.544 1.00 95.25 99 GLU A N 1
ATOM 829 C CA . GLU A 1 99 ? -1.757 2.306 -21.587 1.00 95.25 99 GLU A CA 1
ATOM 830 C C . GLU A 1 99 ? -2.323 2.551 -23.003 1.00 95.25 99 GLU A C 1
ATOM 832 O O . GLU A 1 99 ? -1.658 2.291 -24.008 1.00 95.25 99 GLU A O 1
ATOM 837 N N . ASN A 1 100 ? -3.540 3.091 -23.098 1.00 95.81 100 ASN A N 1
ATOM 838 C CA . ASN A 1 100 ? -4.210 3.431 -24.354 1.00 95.81 100 ASN A CA 1
ATOM 839 C C . ASN A 1 100 ? -3.881 4.840 -24.887 1.00 95.81 100 ASN A C 1
ATOM 841 O O . ASN A 1 100 ? -4.323 5.185 -25.981 1.00 95.81 100 ASN A O 1
ATOM 845 N N . ASP A 1 101 ? -3.135 5.656 -24.138 1.00 97.94 101 ASP A N 1
ATOM 846 C CA . ASP A 1 101 ? -2.735 7.002 -24.551 1.00 97.94 101 ASP A CA 1
ATOM 847 C C . ASP A 1 101 ? -1.550 6.950 -25.545 1.00 97.94 101 ASP A C 1
ATOM 849 O O . ASP A 1 101 ? -0.487 6.415 -25.206 1.00 97.94 101 ASP A O 1
AT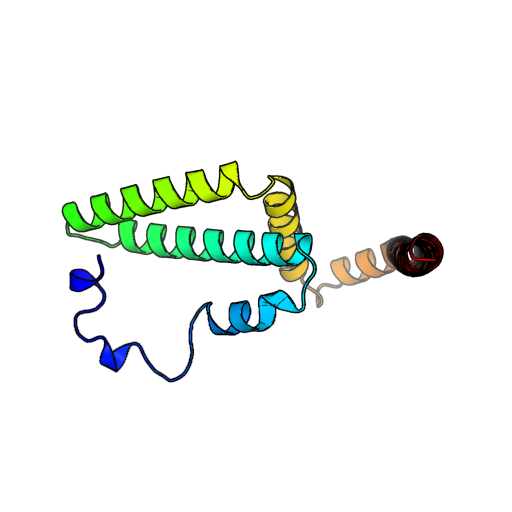OM 853 N N . PRO A 1 102 ? -1.670 7.529 -26.759 1.00 98.12 102 PRO A N 1
ATOM 854 C CA . PRO A 1 102 ? -0.603 7.477 -27.763 1.00 98.12 102 PRO A CA 1
ATOM 855 C C . PRO A 1 102 ? 0.730 8.094 -27.308 1.00 98.12 102 PRO A C 1
ATOM 857 O O . PRO A 1 102 ? 1.805 7.621 -27.694 1.00 98.12 102 PRO A O 1
ATOM 860 N N . LEU A 1 103 ? 0.691 9.140 -26.473 1.00 97.94 103 LEU A N 1
ATOM 861 C CA . LEU A 1 103 ? 1.907 9.757 -25.935 1.00 97.94 103 LEU A CA 1
ATOM 862 C C . LEU A 1 103 ? 2.618 8.807 -24.963 1.00 97.94 103 LEU A C 1
ATOM 864 O O . LEU A 1 103 ? 3.842 8.671 -25.011 1.00 97.94 103 LEU A O 1
ATOM 868 N N . THR A 1 104 ? 1.856 8.126 -24.111 1.00 97.69 104 THR A N 1
ATOM 869 C CA . THR A 1 104 ? 2.352 7.104 -23.185 1.00 97.69 104 THR A CA 1
ATOM 870 C C . THR A 1 104 ? 3.010 5.951 -23.940 1.00 97.69 104 THR A C 1
ATOM 872 O O . THR A 1 104 ? 4.136 5.576 -23.616 1.00 97.69 104 THR A O 1
ATOM 875 N N . GLN A 1 105 ? 2.379 5.451 -25.005 1.00 97.81 105 GLN A N 1
ATOM 876 C CA . GLN A 1 105 ? 2.953 4.400 -25.855 1.00 97.81 105 GLN A CA 1
ATOM 877 C C . GLN A 1 105 ? 4.272 4.844 -26.498 1.00 97.81 105 GLN A C 1
ATOM 879 O O . GLN A 1 105 ? 5.257 4.106 -26.488 1.00 97.81 105 GLN A O 1
ATOM 884 N N . SE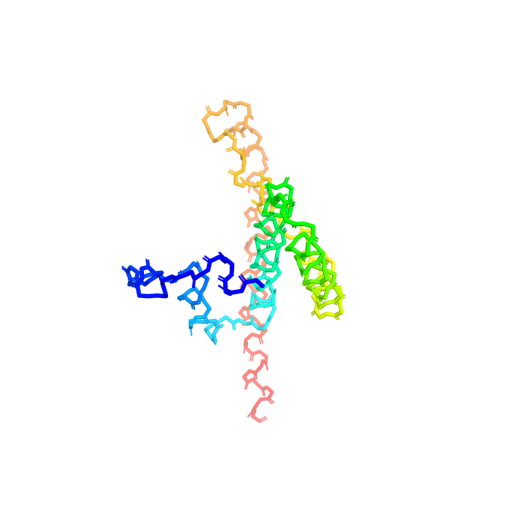R A 1 106 ? 4.324 6.083 -26.994 1.00 97.88 106 SER A N 1
ATOM 885 C CA . SER A 1 106 ? 5.538 6.650 -27.593 1.00 97.88 106 SER A CA 1
ATOM 886 C C . SER A 1 106 ? 6.690 6.749 -26.583 1.00 97.88 106 SER A C 1
ATOM 888 O O . SER A 1 106 ? 7.820 6.376 -26.900 1.00 97.88 106 SER A O 1
ATOM 890 N N . LYS A 1 107 ? 6.410 7.186 -25.345 1.00 98.06 107 LYS A N 1
ATOM 891 C CA . LYS A 1 107 ? 7.397 7.211 -24.248 1.00 98.06 107 LYS A CA 1
ATOM 892 C C . LYS A 1 107 ? 7.867 5.807 -23.870 1.00 98.06 107 LYS A C 1
ATOM 894 O O . LYS A 1 107 ? 9.066 5.583 -23.735 1.00 98.06 107 LYS A O 1
ATOM 899 N N . ALA A 1 108 ? 6.946 4.847 -23.775 1.00 97.56 108 ALA A N 1
ATOM 900 C CA . ALA A 1 108 ? 7.283 3.460 -23.466 1.00 97.56 108 ALA A CA 1
ATOM 901 C C . ALA A 1 108 ? 8.246 2.862 -24.506 1.00 97.56 108 ALA A C 1
ATOM 903 O O . ALA A 1 108 ? 9.231 2.225 -24.135 1.00 97.56 108 ALA A O 1
ATOM 904 N N . ILE A 1 109 ? 8.019 3.121 -25.800 1.00 98.06 109 ILE A N 1
ATOM 905 C CA . ILE A 1 109 ? 8.927 2.690 -26.877 1.00 98.06 109 ILE A CA 1
ATOM 906 C C . ILE A 1 109 ? 10.293 3.376 -26.753 1.00 98.06 109 ILE A C 1
ATOM 908 O O . ILE A 1 109 ? 11.322 2.711 -26.882 1.00 98.06 109 ILE A O 1
ATOM 912 N N . PHE A 1 110 ? 10.318 4.684 -26.478 1.00 98.00 110 PHE A N 1
ATOM 913 C CA . PHE A 1 110 ? 11.559 5.448 -26.316 1.00 98.00 110 PHE A CA 1
ATOM 914 C C . PHE A 1 110 ? 12.446 4.895 -25.187 1.00 98.00 110 PHE A C 1
ATOM 916 O O . PHE A 1 110 ? 13.665 4.801 -25.335 1.00 98.00 110 PHE A O 1
ATOM 923 N N . GLU A 1 111 ? 11.843 4.473 -24.075 1.00 97.75 111 GLU A N 1
ATOM 924 C CA . GLU A 1 111 ? 12.564 4.003 -22.885 1.00 97.75 111 GLU A CA 1
ATOM 925 C C . GLU A 1 111 ? 12.840 2.488 -22.881 1.00 97.75 111 GLU A C 1
ATOM 927 O O . GLU A 1 111 ? 13.680 2.009 -22.108 1.00 97.75 111 GLU A O 1
ATOM 932 N N . LEU A 1 112 ? 12.190 1.728 -23.771 1.00 97.38 112 LEU A N 1
ATOM 933 C CA . LEU A 1 112 ? 12.169 0.261 -23.780 1.00 97.38 112 LEU A CA 1
ATOM 934 C C . LEU A 1 112 ? 13.559 -0.374 -23.685 1.00 97.38 112 LEU A C 1
ATOM 936 O O . LEU A 1 112 ? 13.779 -1.264 -22.864 1.00 97.38 112 LEU A O 1
ATOM 940 N N . LYS A 1 113 ? 14.519 0.084 -24.497 1.00 96.62 113 LYS A N 1
ATOM 941 C CA . LYS A 1 113 ? 15.876 -0.490 -24.518 1.00 96.62 113 LYS A CA 1
ATOM 942 C C . LYS A 1 113 ? 16.571 -0.354 -23.160 1.00 96.62 113 LYS A C 1
ATOM 944 O O . LYS A 1 113 ? 17.236 -1.283 -22.703 1.00 96.62 113 LYS A O 1
ATOM 949 N N . SER A 1 114 ? 16.408 0.793 -22.508 1.00 97.50 114 SER A N 1
ATOM 950 C CA . SER A 1 114 ? 16.995 1.064 -21.194 1.00 97.50 114 SER A CA 1
ATOM 951 C C . SER A 1 114 ? 16.353 0.203 -20.109 1.00 97.50 114 SER A C 1
ATOM 953 O O . SER A 1 114 ? 17.066 -0.362 -19.277 1.00 97.50 114 SER A O 1
ATOM 955 N N . VAL A 1 115 ? 15.025 0.063 -20.140 1.00 95.88 115 VAL A N 1
ATOM 956 C CA . VAL A 1 115 ? 14.277 -0.793 -19.208 1.00 95.88 115 VAL A CA 1
ATOM 957 C C . VAL A 1 115 ? 14.665 -2.262 -19.389 1.00 95.88 115 VAL A C 1
ATOM 959 O O . VAL A 1 115 ? 15.007 -2.924 -18.410 1.00 95.88 115 VAL A O 1
ATOM 962 N N . TYR A 1 116 ? 14.712 -2.750 -20.632 1.00 94.19 116 TYR A N 1
ATOM 963 C CA . TYR A 1 116 ? 15.112 -4.121 -20.955 1.00 94.19 116 TYR A CA 1
ATOM 964 C C . TYR A 1 116 ? 16.514 -4.448 -20.429 1.00 94.19 116 TYR A C 1
ATOM 966 O O . TYR A 1 116 ? 16.705 -5.450 -19.743 1.00 94.19 116 TYR A O 1
ATOM 974 N N . ASN A 1 117 ? 17.494 -3.574 -20.678 1.00 94.62 117 ASN A N 1
ATOM 975 C CA . ASN A 1 117 ? 18.866 -3.787 -20.214 1.00 94.62 117 ASN A CA 1
ATOM 976 C C . ASN A 1 117 ? 18.962 -3.821 -18.681 1.00 94.62 117 ASN A C 1
ATOM 978 O O . ASN A 1 117 ? 19.674 -4.656 -18.123 1.00 94.62 117 ASN A O 1
ATOM 982 N N . LYS A 1 118 ? 18.231 -2.939 -17.984 1.00 93.88 118 LYS A N 1
ATOM 983 C CA . LYS A 1 118 ? 18.159 -2.959 -16.515 1.00 93.88 118 LYS A CA 1
ATOM 984 C C . LYS A 1 118 ? 17.562 -4.273 -16.006 1.00 93.88 118 LYS A C 1
ATOM 986 O O . LYS A 1 118 ? 18.122 -4.865 -15.086 1.00 93.88 118 LYS A O 1
ATOM 991 N N . ALA A 1 119 ? 16.477 -4.746 -16.618 1.00 90.38 119 ALA A N 1
ATOM 992 C CA . ALA A 1 119 ? 15.830 -6.002 -16.247 1.00 90.38 119 ALA A CA 1
ATOM 993 C C . ALA A 1 119 ? 16.746 -7.217 -16.479 1.00 90.38 119 ALA A C 1
ATOM 995 O O . ALA A 1 119 ? 16.901 -8.053 -15.589 1.00 90.38 119 ALA A O 1
ATOM 996 N N . ALA A 1 120 ? 17.414 -7.283 -17.635 1.00 90.00 120 ALA A N 1
ATOM 997 C CA . ALA A 1 120 ? 18.341 -8.363 -17.963 1.00 90.00 120 ALA A CA 1
ATOM 998 C C . ALA A 1 120 ? 19.500 -8.456 -16.953 1.00 90.00 120 ALA A C 1
ATOM 1000 O O . ALA A 1 120 ? 19.812 -9.545 -16.474 1.00 90.00 120 ALA A O 1
ATOM 1001 N N . ASN A 1 121 ? 20.083 -7.315 -16.568 1.00 88.69 121 ASN A N 1
ATOM 1002 C CA . ASN A 1 121 ? 21.167 -7.266 -15.582 1.00 88.69 121 ASN A CA 1
ATOM 1003 C C . ASN A 1 121 ? 20.723 -7.725 -14.184 1.00 88.69 121 ASN A C 1
ATOM 1005 O O . ASN A 1 121 ? 21.480 -8.381 -13.473 1.00 88.69 121 ASN A O 1
ATOM 1009 N N . LEU A 1 122 ? 19.490 -7.412 -13.774 1.00 85.31 122 LEU A N 1
ATOM 1010 C CA . LEU A 1 122 ? 18.950 -7.913 -12.505 1.00 85.31 122 LEU A CA 1
ATOM 1011 C C . LEU A 1 122 ? 18.788 -9.441 -12.529 1.00 85.31 122 LEU A C 1
ATOM 1013 O O . LEU A 1 122 ? 19.146 -10.115 -11.560 1.00 85.31 122 LEU A O 1
ATOM 1017 N N . GLY A 1 123 ? 18.309 -9.993 -13.648 1.00 76.25 123 GLY A N 1
ATOM 1018 C CA . GLY A 1 123 ? 18.148 -11.437 -13.829 1.00 76.25 123 GLY A CA 1
ATOM 1019 C C . GLY A 1 123 ? 19.470 -12.210 -13.764 1.00 76.25 123 GLY A C 1
ATOM 1020 O O . GLY A 1 123 ? 19.541 -13.265 -13.131 1.00 76.25 123 GLY A O 1
ATOM 1021 N N . THR A 1 124 ? 20.542 -11.677 -14.354 1.00 72.62 124 THR A N 1
ATOM 1022 C CA . THR A 1 124 ? 21.867 -12.323 -14.337 1.00 72.62 124 THR A CA 1
ATOM 1023 C C . THR A 1 124 ? 22.537 -12.253 -12.963 1.00 72.62 124 THR A C 1
ATOM 1025 O O . THR A 1 124 ? 23.090 -13.252 -12.501 1.00 72.62 124 THR A O 1
ATOM 1028 N N . HIS A 1 125 ? 22.422 -11.127 -12.249 1.00 60.12 125 HIS A N 1
ATOM 1029 C CA . HIS A 1 125 ? 22.954 -10.995 -10.887 1.00 60.12 125 HIS A CA 1
ATOM 1030 C C . HIS A 1 125 ? 22.271 -11.924 -9.872 1.00 60.12 125 HIS A C 1
ATOM 1032 O O . HIS A 1 125 ? 22.925 -12.408 -8.944 1.00 60.12 125 HIS A O 1
ATOM 1038 N N . SER A 1 126 ? 20.981 -12.220 -10.055 1.00 59.66 126 SER A N 1
ATOM 1039 C CA . SER A 1 126 ? 20.266 -13.204 -9.233 1.00 59.66 126 SER A CA 1
ATOM 1040 C C . SER A 1 126 ? 20.866 -14.615 -9.378 1.00 59.66 126 SER A C 1
ATOM 1042 O O . SER A 1 126 ? 21.164 -15.279 -8.379 1.00 59.66 126 SER A O 1
ATOM 1044 N N . ALA A 1 127 ? 21.162 -15.047 -10.610 1.00 60.34 127 ALA A N 1
ATOM 1045 C CA . ALA A 1 127 ? 21.740 -16.365 -10.885 1.00 60.34 127 ALA A CA 1
ATOM 1046 C C . ALA A 1 127 ? 23.149 -16.549 -10.281 1.00 60.34 127 ALA A C 1
ATOM 1048 O O . ALA A 1 127 ? 23.450 -17.596 -9.695 1.00 60.34 127 ALA A O 1
ATOM 1049 N N . ASP A 1 128 ? 23.998 -15.521 -10.354 1.00 58.62 128 ASP A N 1
ATOM 1050 C CA . ASP A 1 128 ? 25.353 -15.561 -9.787 1.00 58.62 128 ASP A CA 1
ATOM 1051 C C . ASP A 1 128 ? 25.356 -15.582 -8.251 1.00 58.62 128 ASP A C 1
ATOM 1053 O O . ASP A 1 128 ? 26.139 -16.317 -7.633 1.00 58.62 128 ASP A O 1
ATOM 1057 N N . ASN A 1 129 ? 24.446 -14.841 -7.613 1.00 58.06 129 ASN A N 1
ATOM 1058 C CA . ASN A 1 129 ? 24.289 -14.859 -6.157 1.00 58.06 129 ASN A CA 1
ATOM 1059 C C . ASN A 1 129 ? 23.784 -16.220 -5.650 1.00 58.06 129 ASN A C 1
ATOM 1061 O O . ASN A 1 129 ? 24.262 -16.715 -4.622 1.00 58.06 129 ASN A O 1
ATOM 1065 N N . HIS A 1 130 ? 22.894 -16.880 -6.398 1.00 59.09 130 HIS A N 1
ATOM 1066 C CA . HIS A 1 130 ? 22.488 -18.256 -6.106 1.00 59.09 130 HIS A CA 1
ATOM 1067 C C . HIS A 1 130 ? 23.648 -19.256 -6.236 1.00 59.09 130 HIS A C 1
ATOM 1069 O O . HIS A 1 130 ? 23.781 -20.144 -5.387 1.00 59.09 130 HIS A O 1
ATOM 1075 N N . ARG A 1 131 ? 24.523 -19.107 -7.243 1.00 58.03 131 ARG A N 1
ATOM 1076 C CA . ARG A 1 131 ? 25.693 -19.984 -7.434 1.00 58.03 131 ARG A CA 1
ATOM 1077 C C . ARG A 1 131 ? 26.707 -19.850 -6.295 1.00 58.03 131 ARG A C 1
ATOM 1079 O O . ARG A 1 131 ? 27.159 -20.862 -5.762 1.00 58.03 131 ARG A O 1
ATOM 1086 N N . ARG A 1 132 ? 27.013 -18.621 -5.868 1.00 59.91 132 ARG A N 1
ATOM 1087 C CA . ARG A 1 132 ? 27.945 -18.352 -4.755 1.00 59.91 132 ARG A CA 1
ATOM 1088 C C . ARG A 1 132 ? 27.427 -18.875 -3.413 1.00 59.91 132 ARG A C 1
ATOM 1090 O O . ARG A 1 132 ? 28.188 -19.480 -2.665 1.00 59.91 132 ARG A O 1
ATOM 1097 N N . ARG A 1 133 ? 26.123 -18.742 -3.133 1.00 58.03 133 ARG A N 1
ATOM 1098 C CA . ARG A 1 133 ? 25.502 -19.311 -1.918 1.00 58.03 133 ARG A CA 1
ATOM 1099 C C . ARG A 1 133 ? 25.569 -20.841 -1.852 1.00 58.03 133 ARG A C 1
ATOM 1101 O O . ARG A 1 133 ? 25.617 -21.378 -0.752 1.00 58.03 133 ARG A O 1
ATOM 1108 N N . ARG A 1 134 ? 25.566 -21.546 -2.991 1.00 57.56 134 ARG A N 1
ATOM 1109 C CA . ARG A 1 134 ? 25.743 -23.012 -3.023 1.00 57.56 134 ARG A CA 1
ATOM 1110 C C . ARG A 1 134 ? 27.191 -23.426 -2.766 1.00 57.56 134 ARG A C 1
ATOM 1112 O O . ARG A 1 134 ? 27.408 -24.441 -2.123 1.00 57.56 134 ARG A O 1
ATOM 1119 N N . GLN A 1 135 ? 28.156 -22.631 -3.225 1.00 59.53 135 GLN A N 1
ATOM 1120 C CA . GLN A 1 135 ? 29.583 -22.897 -3.013 1.00 59.53 135 GLN A CA 1
ATOM 1121 C C . GLN A 1 135 ? 30.035 -22.602 -1.577 1.00 59.53 135 GLN A C 1
ATOM 1123 O O . GLN A 1 135 ? 30.899 -23.296 -1.072 1.00 59.53 135 GLN A O 1
ATOM 1128 N N . ALA A 1 136 ? 29.412 -21.637 -0.893 1.00 57.00 136 ALA A N 1
ATOM 1129 C CA . ALA A 1 136 ? 29.694 -21.329 0.515 1.00 57.00 136 ALA A CA 1
ATOM 1130 C C . ALA A 1 136 ? 29.049 -22.304 1.529 1.00 57.00 136 ALA A C 1
ATOM 1132 O O . ALA A 1 136 ? 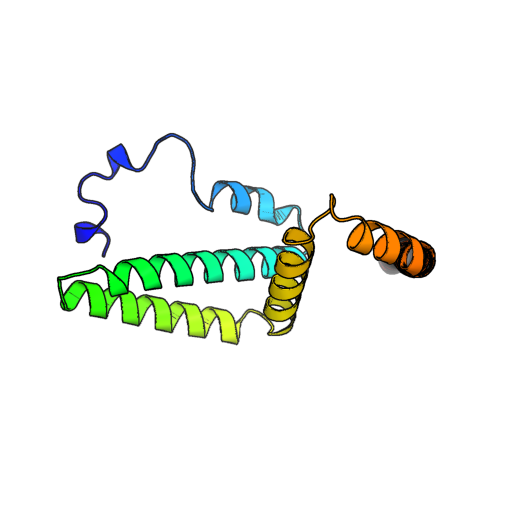29.169 -22.100 2.734 1.00 57.00 136 ALA A O 1
ATOM 1133 N N . LYS A 1 137 ? 28.312 -23.318 1.055 1.00 51.47 137 LYS A N 1
ATOM 1134 C CA . LYS A 1 137 ? 27.709 -24.386 1.875 1.00 51.47 137 LYS A CA 1
ATOM 1135 C C . LYS A 1 137 ? 28.450 -25.729 1.752 1.00 51.47 137 LYS A C 1
ATOM 1137 O O . LYS A 1 137 ? 27.939 -26.726 2.256 1.00 51.47 137 LYS A O 1
ATOM 1142 N N . ILE A 1 138 ? 29.588 -25.749 1.055 1.00 45.78 138 ILE A N 1
ATOM 1143 C CA . ILE A 1 138 ? 30.501 -26.895 0.938 1.00 45.78 138 ILE A CA 1
ATOM 1144 C C . ILE A 1 138 ? 31.706 -26.627 1.831 1.00 45.78 138 ILE A C 1
ATOM 1146 O O . ILE A 1 138 ? 32.197 -25.476 1.790 1.00 45.78 138 ILE A O 1
#

Foldseek 3Di:
DCVVPPVDVVVVPPPDDPPVVVVVCLVVDDPLVSLLSVLVVLVVLLVVLVVVLVPDPDPVSNVVSVVVSVVSVVVCPPPHDVVSVVVVVVVVVVVPQPPPDPVSVVVCVVCVVVVVVVVVVVVVVVVVVV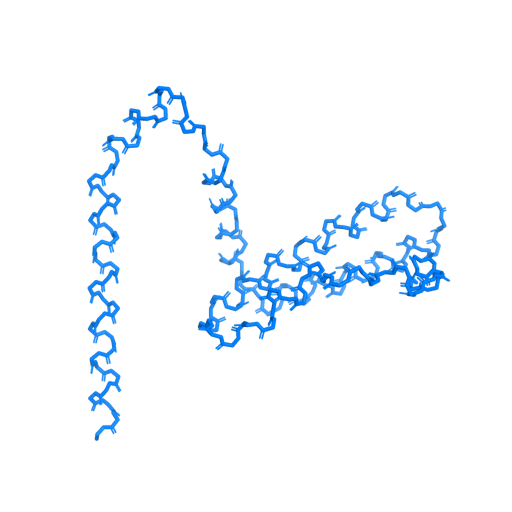VVVVVVVD

Organism: Pangasianodon hypophthalmus (NCBI:txid310915)

Sequence (138 aa):
LNNHYNPNPAKLYDGHSLFLDKLKDNKKFEESEQKLLMTITLDAYNRIFTWMENEAQDEKVKHDLHEVKEQMNKLTEHYFSSKHADLKKYVTELLAIKENDPLTQSKAIFELKSVYNKAANLGTHSADNHRRRRQAKI

pLDDT: mean 85.2, std 11.63, range [45.78, 98.12]

Secondary structure (DSSP, 8-state):
-HHHH-S-GGGG-SS--SSHHHHHTGGGS-HHHHHHHHHHHHHHHHHHHHHHHHH---HHHHHHHHHHHHHHHHHHHHHS-HHHHHHHHHHHHHHT--TT-HHHHHHHHHHHHHHHHHHHHHHHHHHHHHHHHHHTT-

InterPro domains:
  IPR002069 Interferon gamma [PF00714] (1-118)
  IPR002069 Interferon gamma [PTHR11419] (1-137)
  IPR009079 Four-helical cytokine-like, core [G3DSA:1.20.1250.10] (1-138)
  IPR009079 Four-helical cytokine-like, core [SSF47266] (1-123)